Protein AF-A0A6S7ZQF1-F1 (afdb_monomer)

Organism: NCBI:txid215587

Nearest PDB structures (foldseek):
  5xmd-assembly2_D-3  TM=9.319E-01  e=8.805E-16  Vigna radiata
  5xmd-assembly1_A  TM=9.469E-01  e=1.776E-15  Vigna radiata
  5xmd-assembly1_C-2  TM=9.332E-01  e=1.563E-15  Vigna radiata
  5xmd-assembly2_B  TM=9.255E-01  e=2.018E-15  Vigna radiata
  7cg6-assembly1_B  TM=9.720E-01  e=2.279E-14  Vigna radiata

Mean predicted aligned error: 6.33 Å

Secondary structure (DSSP, 8-state):
---PPPPPTT---EEEEEE-TTS-EEEEEEE--SSSS-S-EEEEE--TT--GGGGHHHHHHHHHTT-EEEEEPPTTSTTS---S-GGGG-HHHHHHHHHHHHHHTT-S-EEEEEETHHHHHHHHHHHH-GGGEEEEEEES--------SS-TTTT---

Foldseek 3Di:
DDDDDDDPPPDDWDWDWDQFPLRKIKIKTKDAAPDPDAPAEEEEEEAPPDALVVCRVVCVVVSPVRHIYMGIGFACDDPIDDDPDPVCPPLVNRLVRVVRVCVVVVHQAYEYEAEHVRQVNQLVNCVPCVRRYPHYYYDPDDDDDDDPPDDPPVPDDD

Solvent-accessible surface area (backbone atoms only — not comparable to full-atom values): 9203 Å² total; per-residue (Å²): 136,88,82,74,77,81,69,66,91,93,60,95,64,50,78,46,74,46,77,39,87,83,72,43,42,41,21,31,39,38,43,72,35,95,59,96,70,65,82,43,37,38,42,42,36,51,30,82,99,53,34,43,72,76,46,62,81,49,49,59,60,46,17,73,73,32,21,27,32,37,24,43,20,53,82,62,23,82,78,14,44,62,79,86,54,72,77,72,66,36,68,68,54,54,35,48,48,55,52,36,50,30,57,75,70,71,47,70,50,28,32,34,37,10,29,50,57,12,11,57,41,43,54,51,36,47,72,78,42,49,87,40,45,73,44,80,47,56,45,95,33,77,89,75,78,83,72,67,96,57,67,94,72,83,77,70,90,133

Radius of gyration: 17.29 Å; Cα contacts (8 Å, |Δi|>4): 274; chains: 1; bounding box: 36×60×45 Å

Sequence (158 aa):
MEQTLPLPAGYEFDSRKVKLSTGICMHFIEKKPRQTESKGLVLCVHGWPDCWYGYRRNIDAICEAGYHVVVPDQRGYGQTSKPREVSAYEIQVLVQDNVALLDFLGIEKAVLVGHDWGGTLVWNFAMHFPERVAAVCSFCTPFFPTKPKKEPLEKHEE

InterPro domains:
  IPR000073 Alpha/beta hydrolase fold-1 [PF00561] (41-147)
  IPR000073 Alpha/beta hydrolase fold-1 [PR00111] (66-81)
  IPR000073 Alpha/beta hydrolase fold-1 [PR00111] (112-125)
  IPR000073 Alpha/beta hydrolase fold-1 [PR00111] (126-139)
  IPR000639 Epoxide hydrolase-like [PR00412] (46-64)
  IPR000639 Epoxide hydrolase-like [PR00412] (66-81)
  IPR000639 Epoxide hydrolase-like [PR00412] (112-125)
  IPR000639 Epoxide hydrolase-like [PR00412] (126-139)
  IPR029058 Alpha/Beta hydrolase fold [G3DSA:3.40.50.1820] (10-158)
  IPR029058 Alpha/Beta hydrolase fold [SSF53474] (12-150)

pLDDT: mean 90.42, std 15.15, range [35.44, 98.88]

Structure (mmCIF, N/CA/C/O backbone):
data_AF-A0A6S7ZQF1-F1
#
_entry.id   AF-A0A6S7ZQF1-F1
#
loop_
_atom_site.group_PDB
_atom_site.id
_atom_site.type_symbol
_atom_site.label_atom_id
_atom_site.label_alt_id
_atom_site.label_comp_id
_atom_site.label_asym_id
_atom_site.label_entity_id
_atom_site.label_seq_id
_atom_site.pdbx_PDB_ins_code
_atom_site.Cartn_x
_atom_site.Cartn_y
_atom_site.Cartn_z
_atom_site.occupancy
_atom_site.B_iso_or_equiv
_atom_site.auth_seq_id
_atom_site.auth_comp_id
_atom_site.auth_asym_id
_atom_site.auth_atom_id
_atom_site.pdbx_PDB_model_num
ATOM 1 N N . MET A 1 1 ? 11.773 22.346 4.075 1.00 35.44 1 MET A N 1
ATOM 2 C CA . MET A 1 1 ? 10.405 22.882 4.217 1.00 35.44 1 MET A CA 1
ATOM 3 C C . MET A 1 1 ? 9.503 22.061 3.321 1.00 35.44 1 MET A C 1
ATOM 5 O O . MET A 1 1 ? 9.661 22.085 2.109 1.00 35.44 1 MET A O 1
ATOM 9 N N . GLU A 1 2 ? 8.681 21.226 3.939 1.00 42.50 2 GLU A N 1
ATOM 10 C CA . GLU A 1 2 ? 7.865 20.198 3.303 1.00 42.50 2 GLU A CA 1
ATOM 11 C C . GLU A 1 2 ? 6.529 20.821 2.891 1.00 42.50 2 GLU A C 1
ATOM 13 O O . GLU A 1 2 ? 5.648 21.020 3.717 1.00 42.50 2 GLU A O 1
ATOM 18 N N . GLN A 1 3 ? 6.402 21.234 1.629 1.00 39.53 3 GLN A N 1
ATOM 19 C CA . GLN A 1 3 ? 5.117 21.696 1.106 1.00 39.53 3 GLN A CA 1
ATOM 20 C C . GLN A 1 3 ? 4.251 20.469 0.798 1.00 39.53 3 GLN A C 1
ATOM 22 O O . GLN A 1 3 ? 4.437 19.792 -0.214 1.00 39.53 3 GLN A O 1
ATOM 27 N N . THR A 1 4 ? 3.334 20.151 1.708 1.00 53.41 4 THR A N 1
ATOM 28 C CA . THR A 1 4 ? 2.122 19.382 1.411 1.00 53.41 4 THR A CA 1
ATOM 29 C C . THR A 1 4 ? 1.207 20.263 0.570 1.00 53.41 4 THR A C 1
ATOM 31 O O . THR A 1 4 ? 0.820 21.348 1.003 1.00 53.41 4 THR A O 1
ATOM 34 N N . LEU A 1 5 ? 0.884 19.827 -0.649 1.00 56.09 5 LEU A N 1
ATOM 35 C CA . LEU A 1 5 ? -0.160 20.477 -1.443 1.00 56.09 5 LEU A CA 1
ATOM 36 C C . LEU A 1 5 ? -1.489 20.415 -0.667 1.00 56.09 5 LEU A C 1
ATOM 38 O O . LEU A 1 5 ? -1.768 19.374 -0.065 1.00 56.09 5 LEU A O 1
ATOM 42 N N . PRO A 1 6 ? -2.296 21.491 -0.655 1.00 63.00 6 PRO A N 1
ATOM 43 C CA . PRO A 1 6 ? -3.581 21.474 0.031 1.00 63.00 6 PRO A CA 1
ATOM 44 C C . PRO A 1 6 ? -4.476 20.391 -0.579 1.00 63.00 6 PRO A C 1
AT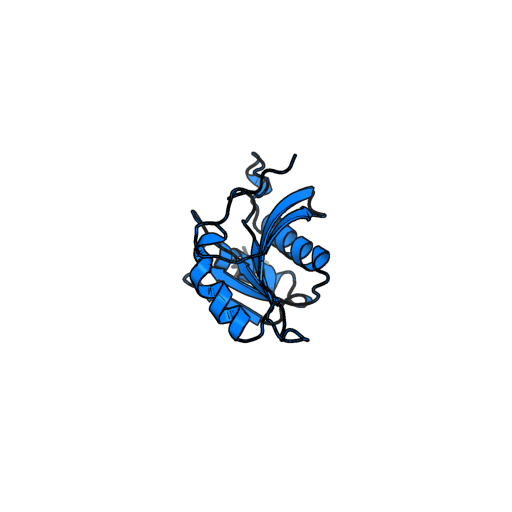OM 46 O O . PRO A 1 6 ? -4.540 20.243 -1.803 1.00 63.00 6 PRO A O 1
ATOM 49 N N . LEU A 1 7 ? -5.156 19.625 0.278 1.00 71.50 7 LEU A N 1
ATOM 50 C CA . LEU A 1 7 ? -6.144 18.648 -0.169 1.00 71.50 7 LEU A CA 1
ATOM 51 C C . LEU A 1 7 ? -7.269 19.364 -0.937 1.00 71.50 7 LEU A C 1
ATOM 53 O O . LEU A 1 7 ? -7.597 20.511 -0.616 1.00 71.50 7 LEU A O 1
ATOM 57 N N . PRO A 1 8 ? -7.890 18.714 -1.937 1.00 69.31 8 PRO A N 1
ATOM 58 C CA . PRO A 1 8 ? -9.073 19.261 -2.587 1.00 69.31 8 PRO A CA 1
ATOM 59 C C . PRO A 1 8 ? -10.168 19.565 -1.558 1.00 69.31 8 PRO A C 1
ATOM 61 O O . PRO A 1 8 ? -10.336 18.830 -0.584 1.00 69.31 8 PRO A O 1
ATOM 64 N N . ALA A 1 9 ? -10.911 20.654 -1.772 1.00 66.69 9 ALA A N 1
ATOM 65 C CA . ALA A 1 9 ? -11.943 21.098 -0.839 1.00 66.69 9 ALA A CA 1
ATOM 66 C C . ALA A 1 9 ? -12.966 19.981 -0.544 1.00 66.69 9 ALA A C 1
ATOM 68 O O . ALA A 1 9 ? -13.445 19.314 -1.463 1.00 66.69 9 ALA A O 1
ATOM 69 N N . GLY A 1 10 ? -13.308 19.804 0.736 1.00 68.12 10 GLY A N 1
ATOM 70 C CA . GLY A 1 10 ? -14.303 18.827 1.196 1.00 68.12 10 GLY A CA 1
ATOM 71 C C . GLY A 1 10 ? -13.753 17.465 1.628 1.00 68.12 10 GLY A C 1
ATOM 72 O O . GLY A 1 10 ? -14.547 16.604 1.993 1.00 68.12 10 GLY A O 1
ATOM 73 N N . TYR A 1 11 ? -12.432 17.263 1.621 1.00 71.75 11 TYR A N 1
ATOM 74 C CA . TYR A 1 11 ? -11.805 16.043 2.134 1.00 71.75 11 TYR A CA 1
ATOM 75 C C . TYR A 1 11 ? -10.995 16.320 3.404 1.00 71.75 11 TYR A C 1
ATOM 77 O O . TYR A 1 11 ? -10.022 17.071 3.381 1.00 71.75 11 TYR A O 1
ATOM 85 N N . GLU A 1 12 ? -11.382 15.672 4.502 1.00 80.81 12 GLU A N 1
ATOM 86 C CA . GLU A 1 12 ? -10.648 15.665 5.771 1.00 80.81 12 GLU A CA 1
ATOM 87 C C . GLU A 1 12 ? -9.897 14.336 5.901 1.00 80.81 12 GLU A C 1
ATOM 89 O O . GLU A 1 12 ? -10.441 13.338 6.398 1.00 80.81 12 GLU A O 1
ATOM 94 N N . PHE A 1 13 ? -8.663 14.315 5.392 1.00 84.88 13 PHE A N 1
ATOM 95 C CA . PHE A 1 13 ? -7.753 13.179 5.504 1.00 84.88 13 PHE A CA 1
ATOM 96 C C . PHE A 1 13 ? -6.387 13.612 6.039 1.00 84.88 13 PHE A C 1
ATOM 98 O O . PHE A 1 13 ? -5.944 14.733 5.781 1.00 84.88 13 PHE A O 1
ATOM 105 N N . ASP A 1 14 ? -5.686 12.703 6.714 1.00 89.38 14 ASP A N 1
ATOM 106 C CA . ASP A 1 14 ? -4.323 12.957 7.166 1.00 89.38 14 ASP A CA 1
ATOM 107 C C . ASP A 1 14 ? -3.355 12.717 6.002 1.00 89.38 14 ASP A C 1
ATOM 109 O O . ASP A 1 14 ? -3.120 11.588 5.574 1.00 89.38 14 ASP A O 1
ATOM 113 N N . SER A 1 15 ? -2.793 13.799 5.464 1.00 93.69 15 SER A N 1
ATOM 114 C CA . SER A 1 15 ? -1.771 13.754 4.414 1.00 93.69 15 SER A CA 1
ATOM 115 C C . SER A 1 15 ? -0.384 13.657 5.040 1.00 93.69 15 SER A C 1
ATOM 117 O O . SER A 1 15 ? 0.074 14.606 5.679 1.00 93.69 15 SER A O 1
ATOM 119 N N . ARG A 1 16 ? 0.323 12.545 4.822 1.00 95.38 16 ARG A N 1
ATOM 120 C CA . ARG A 1 16 ? 1.618 12.267 5.460 1.00 95.38 16 ARG A CA 1
ATOM 121 C C . ARG A 1 16 ? 2.696 11.915 4.443 1.00 95.38 16 ARG A C 1
ATOM 123 O O . ARG A 1 16 ? 2.426 11.426 3.349 1.00 95.38 16 ARG A O 1
ATOM 130 N N . LYS A 1 17 ? 3.946 12.155 4.834 1.00 96.88 17 LYS A N 1
ATOM 131 C CA . LYS A 1 17 ? 5.146 11.721 4.119 1.00 96.88 17 LYS A CA 1
ATOM 132 C C . LYS A 1 17 ? 6.092 11.029 5.076 1.00 96.88 17 LYS A C 1
ATOM 134 O O . LYS A 1 17 ? 6.190 11.398 6.246 1.00 96.88 17 LYS A O 1
ATOM 139 N N . VAL A 1 18 ? 6.787 10.024 4.570 1.00 98.06 18 VAL A N 1
ATOM 140 C CA . VAL A 1 18 ? 7.751 9.258 5.349 1.00 98.06 18 VAL A CA 1
ATOM 141 C C . VAL A 1 18 ? 8.905 8.803 4.474 1.00 98.06 18 VAL A C 1
ATOM 143 O O . VAL A 1 18 ? 8.713 8.387 3.333 1.00 98.06 18 VAL A O 1
ATOM 146 N N . LYS A 1 19 ? 10.120 8.845 5.022 1.00 98.44 19 LYS A N 1
ATOM 147 C CA . LYS A 1 19 ? 11.268 8.164 4.427 1.00 98.44 19 LYS A CA 1
ATOM 148 C C . LYS A 1 19 ? 11.228 6.684 4.808 1.00 98.44 19 LYS A C 1
ATOM 150 O O . LYS A 1 19 ? 11.392 6.349 5.977 1.00 98.44 19 LYS A O 1
ATOM 155 N N . LEU A 1 20 ? 11.010 5.823 3.823 1.00 98.44 20 LEU A N 1
ATOM 156 C CA . LEU A 1 20 ? 10.946 4.376 4.004 1.00 98.44 20 LEU A CA 1
ATOM 157 C C . LEU A 1 20 ? 12.344 3.755 4.094 1.00 98.44 20 LEU A C 1
ATOM 159 O O . LEU A 1 20 ? 13.335 4.332 3.634 1.00 98.44 20 LEU A O 1
ATOM 163 N N . SER A 1 21 ? 12.412 2.535 4.631 1.00 97.88 21 SER A N 1
ATOM 164 C CA . SER A 1 21 ? 13.634 1.717 4.665 1.00 97.88 21 SER A CA 1
ATOM 165 C C . SER A 1 21 ? 14.165 1.371 3.269 1.00 97.88 21 SER A C 1
ATOM 167 O O . SER A 1 21 ? 15.366 1.176 3.105 1.00 97.88 21 SER A O 1
ATOM 169 N N . THR A 1 22 ? 13.307 1.391 2.245 1.00 96.88 22 THR A N 1
ATOM 170 C CA . THR A 1 22 ? 13.679 1.238 0.828 1.00 96.88 22 THR A CA 1
ATOM 171 C C . THR A 1 22 ? 14.375 2.468 0.235 1.00 96.88 22 THR A C 1
ATOM 173 O O . THR A 1 22 ? 14.780 2.455 -0.927 1.00 96.88 22 THR A O 1
ATOM 176 N N . GLY A 1 23 ? 14.528 3.546 1.011 1.00 97.00 23 GLY A N 1
ATOM 177 C CA . GLY A 1 23 ? 15.273 4.746 0.630 1.00 97.00 23 GLY A CA 1
ATOM 178 C C . GLY A 1 23 ? 14.445 5.829 -0.064 1.00 97.00 23 GLY A C 1
ATOM 179 O O . GLY A 1 23 ? 14.947 6.943 -0.234 1.00 97.00 23 GLY A O 1
ATOM 180 N N . ILE A 1 24 ? 13.184 5.559 -0.415 1.00 98.19 24 ILE A N 1
ATOM 181 C CA . ILE A 1 24 ? 12.287 6.567 -0.994 1.00 98.19 24 ILE A CA 1
ATOM 182 C C . ILE A 1 24 ? 11.532 7.360 0.078 1.00 98.19 24 ILE A C 1
ATOM 184 O O . ILE A 1 24 ? 11.298 6.881 1.186 1.00 98.19 24 ILE A O 1
ATOM 188 N N . CYS A 1 25 ? 11.122 8.581 -0.267 1.00 98.62 25 CYS A N 1
ATOM 189 C CA . CYS A 1 25 ? 10.122 9.323 0.489 1.00 98.62 25 CYS A CA 1
ATOM 190 C C . CYS A 1 25 ? 8.750 9.018 -0.117 1.00 98.62 25 CYS A C 1
ATOM 192 O O . CYS A 1 25 ? 8.504 9.354 -1.279 1.00 98.62 25 CYS A O 1
ATOM 194 N N . MET A 1 26 ? 7.884 8.352 0.642 1.00 98.62 26 MET A N 1
ATOM 195 C CA . MET A 1 26 ? 6.532 8.000 0.222 1.00 98.62 26 MET A CA 1
ATOM 196 C C . MET A 1 26 ? 5.515 8.940 0.854 1.00 98.62 26 MET A C 1
ATOM 198 O O . MET A 1 26 ? 5.515 9.150 2.067 1.00 98.62 26 MET A O 1
ATOM 202 N N . HIS A 1 27 ? 4.648 9.492 0.013 1.00 98.38 27 HIS A N 1
ATOM 203 C CA . HIS A 1 27 ? 3.444 10.196 0.416 1.00 98.38 27 HIS A CA 1
ATOM 204 C C . HIS A 1 27 ? 2.271 9.222 0.487 1.00 98.38 27 HIS A C 1
ATOM 206 O O . HIS A 1 27 ? 2.122 8.354 -0.375 1.00 98.38 27 HIS A O 1
ATOM 212 N N . PHE A 1 28 ? 1.419 9.389 1.490 1.00 98.31 28 PHE A N 1
ATOM 213 C CA . PHE A 1 28 ? 0.188 8.631 1.619 1.00 98.31 28 PHE A CA 1
ATOM 214 C C . PHE A 1 28 ? -0.882 9.436 2.345 1.00 98.31 28 PHE A C 1
ATOM 216 O O . PHE A 1 28 ? -0.590 10.319 3.155 1.00 98.31 28 PHE A O 1
ATOM 223 N N . ILE A 1 29 ? -2.127 9.086 2.051 1.00 97.62 29 ILE A N 1
ATOM 224 C CA . ILE A 1 29 ? -3.287 9.531 2.804 1.00 97.62 29 ILE A CA 1
ATOM 225 C C . ILE A 1 29 ? -3.655 8.472 3.834 1.00 97.62 29 ILE A C 1
ATOM 227 O O . ILE A 1 29 ? -3.675 7.281 3.526 1.00 97.62 29 ILE A O 1
ATOM 231 N N . GLU A 1 30 ? -3.966 8.914 5.042 1.00 96.06 30 GLU A N 1
ATOM 232 C CA . GLU A 1 30 ? -4.396 8.078 6.153 1.00 96.06 30 GLU A CA 1
ATOM 233 C C . GLU A 1 30 ? -5.742 8.573 6.686 1.00 96.06 30 GLU A C 1
ATOM 235 O O . GLU A 1 30 ? -5.997 9.777 6.785 1.00 96.06 30 GLU A O 1
ATOM 240 N N . LYS A 1 31 ? -6.622 7.635 7.033 1.00 95.31 31 LYS A N 1
ATOM 241 C CA . LYS A 1 31 ? -7.831 7.931 7.798 1.00 95.31 31 LYS A CA 1
ATOM 242 C C . LYS A 1 31 ? -8.091 6.818 8.798 1.00 95.31 31 LYS A C 1
ATOM 244 O O . LYS A 1 31 ? -8.209 5.648 8.429 1.00 95.31 31 LYS A O 1
ATOM 249 N N . LYS A 1 32 ? -8.190 7.189 10.072 1.00 94.00 32 LYS A N 1
ATOM 250 C CA . LYS A 1 32 ? -8.513 6.265 11.161 1.00 94.00 32 LYS A CA 1
ATOM 251 C C . LYS A 1 32 ? -10.001 6.337 11.501 1.00 94.00 32 LYS A C 1
ATOM 253 O O . LYS A 1 32 ? -10.570 7.432 11.492 1.00 94.00 32 LYS A O 1
ATOM 258 N N . PRO A 1 33 ? -10.635 5.200 11.826 1.00 92.50 33 PRO A N 1
ATOM 259 C CA . PRO A 1 33 ? -12.027 5.192 12.240 1.00 92.50 33 PRO A CA 1
ATOM 260 C C . PRO A 1 33 ? -12.162 5.856 13.619 1.00 92.50 33 PRO A C 1
ATOM 262 O O . PRO A 1 33 ? -11.229 5.841 14.417 1.00 92.50 33 PRO A O 1
ATOM 265 N N . ARG A 1 34 ? -13.331 6.440 13.915 1.00 85.44 34 ARG A N 1
ATOM 266 C CA . ARG A 1 34 ? -13.576 7.168 15.182 1.00 85.44 34 ARG A CA 1
ATOM 267 C C . ARG A 1 34 ? -13.600 6.271 16.430 1.00 85.44 34 ARG A C 1
ATOM 269 O O . ARG A 1 34 ? -13.528 6.776 17.544 1.00 85.44 34 ARG A O 1
ATOM 276 N N . GLN A 1 35 ? -13.770 4.966 16.247 1.00 81.25 35 GLN A N 1
ATOM 277 C CA . GLN A 1 35 ? -13.802 3.970 17.320 1.00 81.25 35 GLN A CA 1
ATOM 278 C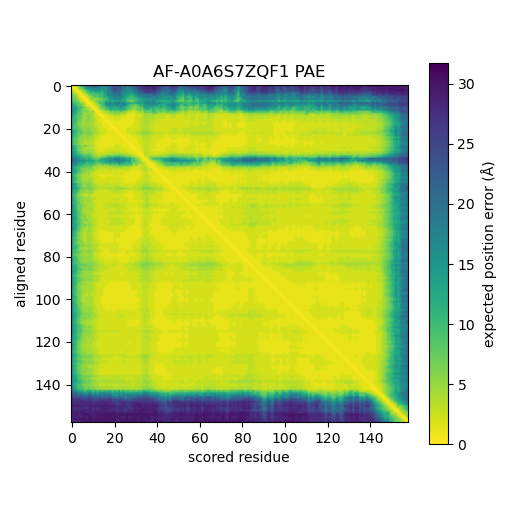 C . GLN A 1 35 ? -12.416 3.760 17.960 1.00 81.25 35 GLN A C 1
ATOM 280 O O . GLN A 1 35 ? -11.391 4.011 17.332 1.00 81.25 35 GLN A O 1
ATOM 285 N N . THR A 1 36 ? -12.389 3.278 19.206 1.00 76.00 36 THR A N 1
ATOM 286 C CA . THR A 1 36 ? -11.159 3.100 20.002 1.00 76.00 36 THR A CA 1
ATOM 287 C C . THR A 1 36 ? -10.198 2.058 19.430 1.00 76.00 36 THR A C 1
ATOM 289 O O . THR A 1 36 ? -8.989 2.219 19.561 1.00 76.00 36 THR A O 1
ATOM 292 N N . GLU A 1 37 ? -10.715 1.017 18.771 1.00 85.12 37 GLU A N 1
ATOM 293 C CA . GLU A 1 37 ? -9.916 -0.035 18.131 1.00 85.12 37 GLU A CA 1
ATOM 294 C C . GLU A 1 37 ? -10.338 -0.231 16.672 1.00 85.12 37 GLU A C 1
ATOM 296 O O . GLU A 1 37 ? -11.524 -0.304 16.355 1.00 85.12 37 GLU A O 1
ATOM 301 N N . SER A 1 38 ? -9.369 -0.325 15.762 1.00 90.00 38 SER A N 1
ATOM 302 C CA . SER A 1 38 ? -9.620 -0.598 14.342 1.00 90.00 38 SER A CA 1
ATOM 303 C C . SER A 1 38 ? -9.847 -2.092 14.092 1.00 90.00 38 SER A C 1
ATOM 305 O O . SER A 1 38 ? -9.177 -2.926 14.695 1.00 90.00 38 SER A O 1
ATOM 307 N N . LYS A 1 39 ? -10.713 -2.443 13.130 1.00 94.56 39 LYS A N 1
ATOM 308 C CA . LYS A 1 39 ? -10.893 -3.833 12.654 1.00 94.56 39 LYS A CA 1
ATOM 309 C C . LYS A 1 39 ? -9.698 -4.372 11.856 1.00 94.56 39 LYS A C 1
ATOM 311 O O . LYS A 1 39 ? -9.669 -5.550 11.511 1.00 94.56 39 LYS A O 1
ATOM 316 N N . GLY A 1 40 ? -8.747 -3.509 11.509 1.00 96.69 40 GLY A N 1
ATOM 317 C CA . GLY A 1 40 ? -7.572 -3.824 10.700 1.00 96.69 40 GLY A CA 1
ATOM 318 C C . GLY A 1 40 ? -7.203 -2.666 9.778 1.00 96.69 40 GLY A C 1
ATOM 319 O O . GLY A 1 40 ? -7.898 -1.648 9.735 1.00 96.69 40 GLY A O 1
ATOM 320 N N . LEU A 1 41 ? -6.105 -2.814 9.038 1.00 98.44 41 LEU A N 1
ATOM 321 C CA . LEU A 1 41 ? -5.704 -1.847 8.018 1.00 98.44 41 LEU A CA 1
ATOM 322 C C . LEU A 1 41 ? -6.162 -2.303 6.631 1.00 98.44 41 LEU A C 1
ATOM 324 O O . LEU A 1 41 ? -5.975 -3.465 6.272 1.00 98.44 41 LEU A O 1
ATOM 328 N N . VAL A 1 42 ? -6.707 -1.378 5.844 1.00 98.81 42 VAL A N 1
ATOM 329 C CA . VAL A 1 42 ? -6.955 -1.537 4.409 1.00 98.81 42 VAL A CA 1
ATOM 330 C C . VAL A 1 42 ? -5.968 -0.654 3.648 1.00 98.81 42 VAL A C 1
ATOM 332 O O . VAL A 1 42 ? -5.986 0.570 3.792 1.00 98.81 42 VAL A O 1
ATOM 335 N N . LEU A 1 43 ? -5.102 -1.285 2.855 1.00 98.88 43 LEU A N 1
ATOM 336 C CA . LEU A 1 43 ? -4.120 -0.622 2.005 1.00 98.88 43 LEU A CA 1
ATOM 337 C C . LEU A 1 43 ? -4.664 -0.547 0.576 1.00 98.88 43 LEU A C 1
ATOM 339 O O . LEU A 1 43 ? -4.752 -1.567 -0.113 1.00 98.88 43 LEU 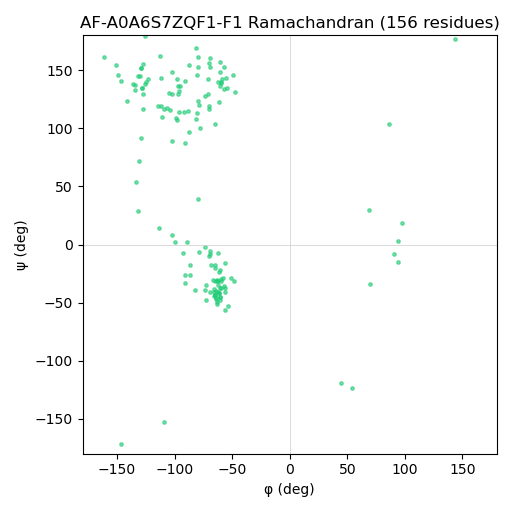A O 1
ATOM 343 N N . CYS A 1 44 ? -5.022 0.656 0.136 1.00 98.81 44 CYS A N 1
ATOM 344 C CA . CYS A 1 44 ? -5.566 0.903 -1.196 1.00 98.81 44 CYS A CA 1
ATOM 345 C C . CYS A 1 44 ? -4.457 1.351 -2.155 1.00 98.81 44 CYS A C 1
ATOM 347 O O . CYS A 1 44 ? -3.891 2.433 -2.012 1.00 98.81 44 CYS A O 1
ATOM 349 N N . VAL A 1 45 ? -4.167 0.529 -3.156 1.00 98.75 45 VAL A N 1
ATOM 350 C CA . VAL A 1 45 ? -3.076 0.704 -4.117 1.00 98.75 45 VAL A CA 1
ATOM 351 C C . VAL A 1 45 ? -3.661 1.117 -5.469 1.00 98.75 45 VAL A C 1
ATOM 353 O O . VAL A 1 45 ? -4.465 0.389 -6.062 1.00 98.75 45 VAL A O 1
ATOM 356 N N . HIS A 1 46 ? -3.308 2.313 -5.943 1.00 98.62 46 HIS A N 1
ATOM 357 C CA . HIS A 1 46 ? -3.793 2.850 -7.221 1.00 98.62 46 HIS A CA 1
ATOM 358 C C . HIS A 1 46 ? -2.995 2.301 -8.416 1.00 98.62 46 HIS A C 1
ATOM 360 O O . HIS A 1 46 ? -1.945 1.682 -8.241 1.00 98.62 46 HIS A O 1
ATOM 366 N N . GLY A 1 47 ? -3.497 2.539 -9.630 1.00 97.75 47 GLY A N 1
ATOM 367 C CA . GLY A 1 47 ? -2.845 2.151 -10.885 1.00 97.75 47 GLY A CA 1
ATOM 368 C C . GLY A 1 47 ? -2.291 3.335 -11.680 1.00 97.75 47 GLY A C 1
ATOM 369 O O . GLY A 1 47 ? -1.952 4.374 -11.109 1.00 97.75 47 GLY A O 1
ATOM 370 N N . TRP A 1 48 ? -2.202 3.191 -13.000 1.00 97.06 48 TRP A N 1
ATOM 371 C CA . TRP A 1 48 ? -1.730 4.217 -13.931 1.00 97.06 48 TRP A CA 1
ATOM 372 C C . TRP A 1 48 ? -2.873 4.734 -14.829 1.00 97.06 48 TRP A C 1
ATOM 374 O O . TRP A 1 48 ? -3.689 3.936 -15.288 1.00 97.06 48 TRP A O 1
ATOM 384 N N . PRO A 1 49 ? -2.916 6.038 -15.170 1.00 94.81 49 PRO A N 1
ATOM 385 C CA . PRO A 1 49 ? -2.195 7.161 -14.573 1.00 94.81 49 PRO A CA 1
ATOM 386 C C . PRO A 1 49 ? -3.038 7.785 -13.445 1.00 94.81 49 PRO A C 1
ATOM 388 O O . PRO A 1 49 ? -3.798 8.723 -13.679 1.00 94.81 49 PRO A O 1
ATOM 391 N N . ASP A 1 50 ? -2.916 7.260 -12.224 1.00 95.69 50 ASP A N 1
ATOM 392 C CA . ASP A 1 50 ? -3.731 7.670 -11.069 1.00 95.69 50 ASP A CA 1
ATOM 393 C C . ASP A 1 50 ? -2.857 8.091 -9.870 1.00 95.69 50 ASP A C 1
ATOM 395 O O . ASP A 1 50 ? -1.625 8.082 -9.938 1.00 95.69 50 ASP A O 1
ATOM 399 N N . CYS A 1 51 ? -3.486 8.492 -8.770 1.00 96.38 51 CYS A N 1
ATOM 400 C CA . CYS A 1 51 ? -2.849 8.763 -7.484 1.00 96.38 51 CYS A CA 1
ATOM 401 C C . CYS A 1 51 ? -3.799 8.400 -6.331 1.00 96.38 51 CYS A C 1
ATOM 403 O O . CYS A 1 51 ? -4.879 7.845 -6.555 1.00 96.38 51 CYS A O 1
ATOM 405 N N . TRP A 1 52 ? -3.444 8.736 -5.087 1.00 96.56 52 TRP A N 1
ATOM 406 C CA . TRP A 1 52 ? -4.313 8.501 -3.923 1.00 96.56 52 TRP A CA 1
ATOM 407 C C . TRP A 1 52 ? -5.762 8.988 -4.136 1.00 96.56 52 TRP A C 1
ATOM 409 O O . TRP A 1 52 ? -6.716 8.399 -3.620 1.00 96.56 52 TRP A O 1
ATOM 419 N N . TYR A 1 53 ? -5.939 10.053 -4.927 1.00 95.56 53 TYR A N 1
ATOM 420 C CA . TYR A 1 53 ? -7.224 10.699 -5.178 1.00 95.56 53 TYR A CA 1
ATOM 421 C C . TYR A 1 53 ? -8.230 9.802 -5.921 1.00 95.56 53 TYR A C 1
ATOM 423 O O . TYR A 1 53 ? -9.446 10.024 -5.818 1.00 95.56 53 TYR A O 1
ATOM 431 N N . GLY A 1 54 ? -7.764 8.759 -6.614 1.00 95.62 54 GLY A N 1
ATOM 432 C CA . GLY A 1 54 ? -8.617 7.728 -7.207 1.00 95.62 54 GLY A CA 1
ATOM 433 C C . GLY A 1 54 ? -9.521 7.048 -6.174 1.00 95.62 54 GLY A C 1
ATOM 434 O O . GLY A 1 54 ? -10.709 6.852 -6.425 1.00 95.62 54 GLY A O 1
ATOM 435 N N . TYR A 1 55 ? -9.015 6.826 -4.956 1.00 97.00 55 TYR A N 1
ATOM 436 C CA . TYR A 1 55 ? -9.753 6.187 -3.859 1.00 97.00 55 TYR A CA 1
ATOM 437 C C . TYR A 1 55 ? -10.551 7.153 -2.976 1.00 97.00 55 TYR A C 1
ATOM 439 O O . TYR A 1 55 ? -11.189 6.708 -2.022 1.00 97.00 55 TYR A O 1
ATOM 447 N N . ARG A 1 56 ? -10.581 8.463 -3.262 1.00 94.50 56 ARG A N 1
ATOM 448 C CA . ARG A 1 56 ? -11.217 9.480 -2.389 1.00 94.50 56 ARG A CA 1
ATOM 449 C C . ARG A 1 56 ? -12.660 9.164 -1.973 1.00 94.50 56 ARG A C 1
ATOM 451 O O . ARG A 1 56 ? -13.104 9.595 -0.920 1.00 94.50 56 ARG A O 1
ATOM 458 N N . ARG A 1 57 ? -13.405 8.433 -2.812 1.00 92.88 57 ARG A N 1
ATOM 459 C CA . ARG A 1 57 ? -14.803 8.041 -2.561 1.00 92.88 57 ARG A CA 1
ATOM 460 C C . ARG A 1 57 ? -14.923 6.743 -1.759 1.00 92.88 57 ARG A C 1
ATOM 462 O O . ARG A 1 57 ? -15.985 6.474 -1.215 1.00 92.88 57 ARG A O 1
ATOM 469 N N . ASN A 1 58 ? -13.857 5.951 -1.696 1.00 95.19 58 ASN A N 1
ATOM 470 C CA . ASN A 1 58 ? -13.792 4.698 -0.952 1.00 95.19 58 ASN A CA 1
ATOM 471 C C . ASN A 1 58 ? -13.294 4.917 0.481 1.00 95.19 58 ASN A C 1
ATOM 473 O O . ASN A 1 58 ? -13.731 4.195 1.371 1.00 95.19 58 ASN A O 1
ATOM 477 N N . ILE A 1 59 ? -12.405 5.897 0.705 1.00 95.69 59 ILE A N 1
ATOM 478 C CA . ILE A 1 59 ? -11.753 6.126 2.007 1.00 95.69 59 ILE A CA 1
ATOM 479 C C . ILE A 1 59 ? -12.781 6.264 3.136 1.00 95.69 59 ILE A C 1
ATOM 481 O O . ILE A 1 59 ? -12.695 5.529 4.117 1.00 95.69 59 ILE A O 1
ATOM 485 N N . ASP A 1 60 ? -13.769 7.151 2.987 1.00 93.75 60 ASP A N 1
ATOM 486 C CA . ASP A 1 60 ? -14.776 7.379 4.031 1.00 93.75 60 ASP A CA 1
ATOM 487 C C . ASP A 1 60 ? -15.628 6.138 4.285 1.00 93.75 60 ASP A C 1
ATOM 489 O O . ASP A 1 60 ? -15.755 5.721 5.428 1.00 93.75 60 ASP A O 1
ATOM 493 N N . ALA A 1 61 ? -16.115 5.478 3.231 1.00 95.12 61 ALA A N 1
ATOM 494 C CA . ALA A 1 61 ? -16.944 4.281 3.365 1.00 95.12 61 ALA A CA 1
ATOM 495 C C . ALA A 1 61 ? -16.207 3.128 4.075 1.00 95.12 61 ALA A C 1
ATOM 497 O O . ALA A 1 61 ? -16.774 2.446 4.929 1.00 95.12 61 ALA A O 1
ATOM 498 N N . ILE A 1 62 ? -14.928 2.912 3.751 1.00 96.50 62 ILE A N 1
ATOM 499 C CA . ILE A 1 62 ? -14.105 1.879 4.397 1.00 96.50 62 ILE A CA 1
ATOM 500 C C . ILE A 1 62 ? -13.815 2.265 5.859 1.00 96.50 62 ILE A C 1
ATOM 502 O O . ILE A 1 62 ? -13.877 1.420 6.756 1.00 96.50 62 ILE A O 1
ATOM 506 N N . CYS A 1 63 ? -13.538 3.544 6.111 1.00 95.19 63 CYS A N 1
ATOM 507 C CA . CYS A 1 63 ? -13.288 4.072 7.448 1.00 95.19 63 CYS A CA 1
ATOM 508 C C . CYS A 1 63 ? -14.535 3.982 8.347 1.00 95.19 63 CYS A C 1
ATOM 510 O O . CYS A 1 63 ? -14.448 3.540 9.492 1.00 95.19 63 CYS A O 1
ATOM 512 N N . GLU A 1 64 ? -15.713 4.328 7.832 1.00 94.62 64 GLU A N 1
ATOM 513 C CA . GLU A 1 64 ? -17.006 4.195 8.516 1.00 94.62 64 GLU A CA 1
ATOM 514 C C . GLU A 1 64 ? -17.361 2.733 8.814 1.00 94.62 64 GLU A C 1
ATOM 516 O O . GLU A 1 64 ? -17.967 2.441 9.844 1.00 94.62 64 GLU A O 1
ATOM 521 N N . ALA A 1 65 ? -16.908 1.791 7.980 1.00 95.69 65 ALA A N 1
ATOM 522 C CA . ALA A 1 65 ? -17.020 0.360 8.260 1.00 95.69 65 ALA A CA 1
ATOM 523 C C . ALA A 1 65 ? -16.111 -0.120 9.417 1.00 95.69 65 ALA A C 1
ATOM 525 O O . ALA A 1 65 ? -16.216 -1.280 9.840 1.00 95.69 65 ALA A O 1
ATOM 526 N N . GLY A 1 66 ? -15.256 0.753 9.962 1.00 96.38 66 GLY A N 1
ATOM 527 C CA . GLY A 1 66 ? -14.413 0.504 11.135 1.00 96.38 66 GLY A CA 1
ATOM 528 C C . GLY A 1 66 ? -12.977 0.084 10.814 1.00 96.38 66 GLY A C 1
ATOM 529 O O . GLY A 1 66 ? -12.313 -0.489 11.677 1.00 96.38 66 GLY A O 1
ATOM 530 N N . TYR A 1 67 ? -12.498 0.325 9.592 1.00 97.69 67 TYR A N 1
ATOM 531 C CA . TYR A 1 67 ? -11.126 0.012 9.187 1.00 97.69 67 TYR A CA 1
ATOM 532 C C . TYR A 1 67 ? -10.235 1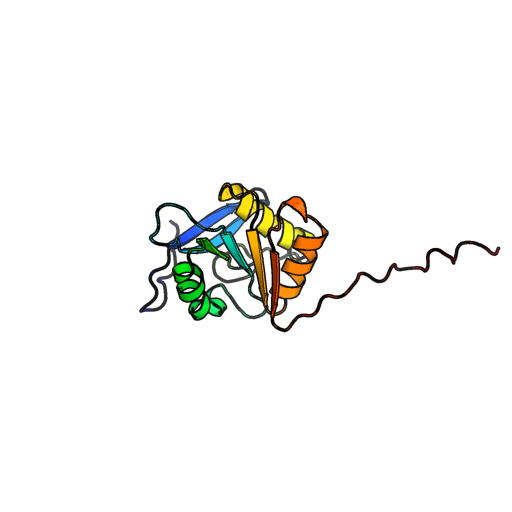.253 9.170 1.00 97.69 67 TYR A C 1
ATOM 534 O O . TYR A 1 67 ? -10.670 2.358 8.859 1.00 97.69 67 TYR A O 1
ATOM 542 N N . HIS A 1 68 ? -8.954 1.054 9.460 1.00 97.25 68 HIS A N 1
ATOM 543 C CA . HIS A 1 68 ? -7.910 2.047 9.245 1.00 97.25 68 HIS A CA 1
ATOM 544 C C . HIS A 1 68 ? -7.535 2.039 7.760 1.00 97.25 68 HIS A C 1
ATOM 546 O O . HIS A 1 68 ? -7.124 1.005 7.243 1.00 97.25 68 HIS A O 1
ATOM 552 N N . VAL A 1 69 ? -7.690 3.163 7.064 1.00 98.31 69 VAL A N 1
ATOM 553 C CA . VAL A 1 69 ? -7.450 3.251 5.618 1.00 98.31 69 VAL A CA 1
ATOM 554 C C . VAL A 1 69 ? -6.145 3.971 5.341 1.00 98.31 69 VAL A C 1
ATOM 556 O O . VAL A 1 69 ? -5.933 5.076 5.840 1.00 98.31 69 VAL A O 1
ATOM 559 N N . VAL A 1 70 ? -5.306 3.368 4.502 1.00 98.56 70 VAL A N 1
ATOM 560 C CA . VAL A 1 70 ? -4.073 3.976 4.001 1.00 98.56 70 VAL A CA 1
ATOM 561 C C . VAL A 1 70 ? -4.047 3.896 2.480 1.00 98.56 70 VAL A C 1
ATOM 563 O O . VAL A 1 70 ? -4.258 2.832 1.898 1.00 98.56 70 VAL A O 1
ATOM 566 N N . VAL A 1 71 ? -3.794 5.032 1.833 1.00 98.56 71 VAL A N 1
ATOM 567 C CA . VAL A 1 71 ? -3.747 5.168 0.374 1.00 98.56 71 VAL A CA 1
ATOM 568 C C . VAL A 1 71 ? -2.442 5.864 -0.031 1.00 98.56 71 VAL A C 1
ATOM 570 O O . VAL A 1 71 ? -2.378 7.096 -0.043 1.00 98.56 71 VAL A O 1
ATOM 573 N N . PRO A 1 72 ? -1.369 5.110 -0.315 1.00 98.50 72 PRO A N 1
ATOM 574 C CA . PRO A 1 72 ? -0.114 5.677 -0.794 1.00 98.50 72 PRO A CA 1
ATOM 575 C C . PRO A 1 72 ? -0.215 6.188 -2.228 1.00 98.50 72 PRO A C 1
ATOM 577 O O . PRO A 1 72 ? -0.793 5.528 -3.092 1.00 98.50 72 PRO A O 1
ATOM 580 N N . ASP A 1 73 ? 0.460 7.304 -2.499 1.00 98.50 73 ASP A N 1
ATOM 581 C CA . ASP A 1 73 ? 0.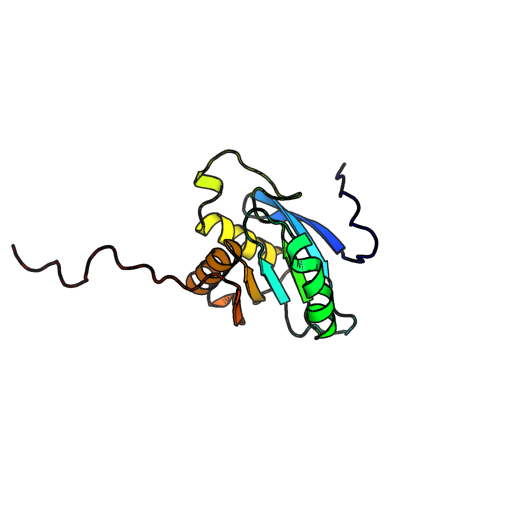934 7.576 -3.852 1.00 98.50 73 ASP A CA 1
ATOM 582 C C . ASP A 1 73 ? 2.070 6.596 -4.145 1.00 98.50 73 ASP A C 1
ATOM 584 O O . ASP A 1 73 ? 3.119 6.624 -3.491 1.00 98.50 73 ASP A O 1
ATOM 588 N N . GLN A 1 74 ? 1.877 5.723 -5.128 1.00 98.62 74 GLN A N 1
ATOM 589 C CA . GLN A 1 74 ? 2.902 4.781 -5.551 1.00 98.62 74 GLN A CA 1
ATOM 590 C C . GLN A 1 74 ? 4.148 5.522 -6.048 1.00 98.62 74 GLN A C 1
ATOM 592 O O . GLN A 1 74 ? 4.105 6.690 -6.454 1.00 98.62 74 GLN A O 1
ATOM 597 N N . ARG A 1 75 ? 5.291 4.831 -6.017 1.00 98.38 75 ARG A N 1
ATOM 598 C CA . ARG A 1 75 ? 6.556 5.337 -6.560 1.00 98.38 75 ARG A CA 1
ATOM 599 C C . ARG A 1 75 ? 6.343 5.913 -7.961 1.00 98.38 75 ARG A C 1
ATOM 601 O O . ARG A 1 75 ? 5.740 5.266 -8.809 1.00 98.38 75 ARG A O 1
ATOM 608 N N . GLY A 1 76 ? 6.845 7.123 -8.205 1.00 97.81 76 GLY A N 1
ATOM 609 C CA . GLY A 1 76 ? 6.648 7.836 -9.474 1.00 97.81 76 GLY A CA 1
ATOM 610 C C . GLY A 1 76 ? 5.464 8.806 -9.494 1.00 97.81 76 GLY A C 1
ATOM 611 O O . GLY A 1 76 ? 5.440 9.695 -10.345 1.00 97.81 76 GLY A O 1
ATOM 612 N N . TYR A 1 77 ? 4.535 8.722 -8.539 1.00 98.12 77 TYR A N 1
ATOM 613 C CA . TYR A 1 77 ? 3.286 9.489 -8.559 1.00 98.12 77 TYR A CA 1
ATOM 614 C C . TYR A 1 77 ? 3.199 10.532 -7.449 1.00 98.12 77 TYR A C 1
ATOM 616 O O . TYR A 1 77 ? 3.954 10.517 -6.473 1.00 98.12 77 TYR A O 1
ATOM 624 N N . GLY A 1 78 ? 2.280 11.480 -7.652 1.00 95.44 78 GLY A N 1
ATOM 625 C CA . GLY A 1 78 ? 1.877 12.488 -6.674 1.00 95.44 78 GLY A CA 1
ATOM 626 C C . GLY A 1 78 ? 3.053 13.121 -5.940 1.00 95.44 78 GLY A C 1
ATOM 627 O O . GLY A 1 78 ? 3.930 13.722 -6.568 1.00 95.44 78 GLY A O 1
ATOM 628 N N . GLN A 1 79 ? 3.099 12.977 -4.617 1.00 95.81 79 GLN A N 1
ATOM 629 C CA . GLN A 1 79 ? 4.180 13.539 -3.798 1.00 95.81 79 GLN A CA 1
ATOM 630 C C . GLN A 1 79 ? 5.236 12.513 -3.342 1.00 95.81 79 GLN A C 1
ATOM 632 O O . GLN A 1 79 ? 6.118 12.868 -2.558 1.00 95.81 79 GLN A O 1
ATOM 637 N N . THR A 1 80 ? 5.182 11.281 -3.853 1.00 98.44 80 THR A N 1
ATOM 638 C CA . THR A 1 80 ? 6.189 10.233 -3.627 1.00 98.44 80 THR A CA 1
ATOM 639 C C . THR A 1 80 ? 7.409 10.442 -4.533 1.00 98.44 80 THR A C 1
ATOM 641 O O . THR A 1 80 ? 7.312 11.050 -5.608 1.00 98.44 80 THR A O 1
ATOM 644 N N . SER A 1 81 ? 8.581 9.967 -4.098 1.00 98.44 81 SER A N 1
ATOM 645 C CA . SER A 1 81 ? 9.824 9.954 -4.883 1.00 98.44 81 SER A CA 1
ATOM 646 C C . SER A 1 81 ? 9.635 9.371 -6.291 1.00 98.44 81 SER A C 1
ATOM 648 O O . SER A 1 81 ? 8.871 8.427 -6.499 1.00 98.44 81 SER A O 1
ATOM 650 N N . LYS A 1 82 ? 10.382 9.923 -7.257 1.00 98.19 82 LYS A N 1
ATOM 651 C CA . LYS A 1 82 ? 10.291 9.600 -8.693 1.00 98.19 82 LYS A CA 1
ATOM 652 C C . LYS A 1 82 ? 11.690 9.322 -9.261 1.00 98.19 82 LYS A C 1
ATOM 654 O O . LYS A 1 82 ? 12.252 10.195 -9.926 1.00 98.19 82 LYS A O 1
ATOM 659 N N . PRO A 1 83 ? 12.310 8.177 -8.918 1.00 97.88 83 PRO A N 1
ATOM 660 C CA . PRO A 1 83 ? 13.606 7.799 -9.486 1.00 97.88 83 PRO A CA 1
ATOM 661 C C . PRO A 1 83 ? 13.531 7.742 -11.019 1.00 97.88 83 PRO A C 1
ATOM 663 O O . PRO A 1 83 ? 12.453 7.539 -11.583 1.00 97.88 83 PRO A O 1
ATOM 666 N N . ARG A 1 84 ? 14.654 7.973 -11.703 1.00 97.69 84 ARG A N 1
ATOM 667 C CA . ARG A 1 84 ? 14.692 8.044 -13.179 1.00 97.69 84 ARG A CA 1
ATOM 668 C C . ARG A 1 84 ? 14.879 6.675 -13.821 1.00 97.69 84 ARG A C 1
ATOM 670 O O . ARG A 1 84 ? 14.517 6.468 -14.973 1.00 97.69 84 ARG A O 1
ATOM 677 N N . GLU A 1 85 ? 15.486 5.768 -13.082 1.00 98.00 85 GLU A N 1
ATOM 678 C CA . GLU A 1 85 ? 15.915 4.455 -13.512 1.00 98.00 85 GLU A CA 1
ATOM 679 C C . GLU A 1 85 ? 14.693 3.552 -13.676 1.00 98.00 85 GLU A C 1
ATOM 681 O O . GLU A 1 85 ? 13.892 3.408 -12.756 1.00 98.00 85 GLU A O 1
ATOM 686 N N . VAL A 1 86 ? 14.553 2.907 -14.835 1.00 97.69 86 VAL A N 1
ATOM 687 C CA . VAL A 1 86 ? 13.417 2.008 -15.105 1.00 97.69 86 VAL A CA 1
ATOM 688 C C . VAL A 1 86 ? 13.387 0.834 -14.120 1.00 97.69 86 VAL A C 1
ATOM 690 O O . VAL A 1 86 ? 12.318 0.466 -13.640 1.00 97.69 86 VAL A O 1
ATOM 693 N N . SER A 1 87 ? 14.556 0.303 -13.745 1.00 97.12 87 SER A N 1
ATOM 694 C CA . SER A 1 87 ? 14.688 -0.768 -12.745 1.00 97.12 87 SER A CA 1
ATOM 695 C C . SER A 1 87 ? 14.145 -0.378 -11.368 1.00 97.12 87 SER A C 1
ATOM 697 O O . SER A 1 87 ? 13.741 -1.234 -10.586 1.00 97.12 87 SER A O 1
ATOM 699 N N . ALA A 1 88 ? 14.048 0.921 -11.068 1.00 97.88 88 ALA A N 1
ATOM 700 C CA . ALA A 1 88 ? 13.456 1.391 -9.826 1.00 97.88 88 ALA A CA 1
ATOM 701 C C . ALA A 1 88 ? 11.937 1.151 -9.751 1.00 97.88 88 ALA A C 1
ATOM 703 O O . ALA A 1 88 ? 11.366 1.374 -8.686 1.00 97.88 88 ALA A O 1
ATOM 704 N N . TYR A 1 89 ? 11.295 0.716 -10.841 1.00 98.12 89 TYR A N 1
ATOM 705 C CA . TYR A 1 89 ? 9.859 0.435 -10.941 1.00 98.12 89 TYR A CA 1
ATOM 706 C C . TYR A 1 89 ? 9.555 -1.053 -11.160 1.00 98.12 89 TYR A C 1
ATOM 708 O O . TYR A 1 89 ? 8.432 -1.413 -11.512 1.00 98.12 89 TYR A O 1
ATOM 716 N N . GLU A 1 90 ? 10.536 -1.932 -10.950 1.00 97.25 90 GLU A N 1
ATOM 717 C CA . GLU A 1 90 ? 10.296 -3.374 -10.933 1.00 97.25 90 GLU A CA 1
ATOM 718 C C . GLU A 1 90 ? 9.266 -3.745 -9.858 1.00 97.25 90 GLU A C 1
ATOM 720 O O . GLU A 1 90 ? 9.260 -3.192 -8.757 1.00 97.25 90 GLU A O 1
ATOM 725 N N . ILE A 1 91 ? 8.399 -4.718 -10.155 1.00 96.62 91 ILE A N 1
ATOM 726 C CA . ILE A 1 91 ? 7.262 -5.051 -9.285 1.00 96.62 91 ILE A CA 1
ATOM 727 C C . ILE A 1 91 ? 7.689 -5.424 -7.859 1.00 96.62 91 ILE A C 1
ATOM 729 O O . ILE A 1 91 ? 7.017 -5.051 -6.902 1.00 96.62 91 ILE A O 1
ATOM 733 N N . GLN A 1 92 ? 8.834 -6.093 -7.704 1.00 96.19 92 GLN A N 1
ATOM 734 C CA . GLN A 1 92 ? 9.391 -6.459 -6.399 1.00 96.19 92 GLN A CA 1
ATOM 735 C C . GLN A 1 92 ? 9.774 -5.223 -5.580 1.00 96.19 92 GLN A C 1
ATOM 737 O O . GLN A 1 92 ? 9.505 -5.165 -4.383 1.00 96.19 92 GLN A O 1
ATOM 742 N N . VAL A 1 93 ? 10.338 -4.208 -6.237 1.00 98.06 93 VAL A N 1
ATOM 743 C CA . VAL A 1 93 ? 10.701 -2.934 -5.611 1.00 98.06 93 VAL A CA 1
ATOM 744 C C . VAL A 1 93 ? 9.444 -2.194 -5.146 1.00 98.06 93 VAL A C 1
ATOM 746 O O . VAL A 1 93 ? 9.396 -1.714 -4.015 1.00 98.06 93 VAL A O 1
ATOM 749 N N . LEU A 1 94 ? 8.399 -2.160 -5.980 1.00 98.38 94 LEU A N 1
ATOM 750 C CA . LEU A 1 94 ? 7.126 -1.519 -5.634 1.00 98.38 94 LEU A CA 1
ATOM 751 C C . LEU A 1 94 ? 6.411 -2.231 -4.477 1.00 98.38 94 LEU A C 1
ATOM 753 O O . LEU A 1 94 ? 5.882 -1.579 -3.576 1.00 98.38 94 LEU A O 1
ATOM 757 N N . VAL A 1 95 ? 6.411 -3.567 -4.462 1.00 98.56 95 VAL A N 1
ATOM 758 C CA . VAL A 1 95 ? 5.878 -4.348 -3.335 1.00 98.56 95 VAL A CA 1
ATOM 759 C C . VAL A 1 95 ? 6.657 -4.035 -2.057 1.00 98.56 95 VAL A C 1
ATOM 761 O O . VAL A 1 95 ? 6.040 -3.762 -1.029 1.00 98.56 95 VAL A O 1
ATOM 764 N N . GLN A 1 96 ? 7.991 -3.997 -2.121 1.00 98.56 96 GLN A N 1
ATOM 765 C CA . GLN A 1 96 ? 8.832 -3.726 -0.955 1.00 98.56 96 GLN A CA 1
ATOM 766 C C . GLN A 1 96 ? 8.587 -2.334 -0.360 1.00 98.56 96 GLN A C 1
ATOM 768 O O . GLN A 1 96 ? 8.624 -2.184 0.861 1.00 98.56 96 GLN A O 1
ATOM 773 N N . ASP A 1 97 ? 8.290 -1.328 -1.188 1.00 98.69 97 ASP A N 1
ATOM 774 C CA . ASP A 1 97 ? 7.897 -0.003 -0.700 1.00 98.69 97 ASP A CA 1
ATOM 775 C C . ASP A 1 97 ? 6.610 -0.068 0.140 1.00 98.69 97 ASP A C 1
ATOM 777 O O . ASP A 1 97 ? 6.520 0.547 1.201 1.00 98.69 97 ASP A O 1
ATOM 781 N N . ASN A 1 98 ? 5.619 -0.851 -0.294 1.00 98.75 98 ASN A N 1
ATOM 782 C CA . ASN A 1 98 ? 4.358 -0.998 0.433 1.00 98.75 98 ASN A CA 1
ATOM 783 C C . ASN A 1 98 ? 4.526 -1.848 1.709 1.00 98.75 98 ASN A C 1
ATOM 785 O O . ASN A 1 98 ? 3.917 -1.532 2.729 1.00 98.75 98 ASN A O 1
ATOM 789 N N . VAL A 1 99 ? 5.394 -2.866 1.701 1.00 98.75 99 VAL A N 1
ATOM 790 C CA . VAL A 1 99 ? 5.791 -3.605 2.918 1.00 98.75 99 VAL A CA 1
ATOM 791 C C . VAL A 1 99 ? 6.462 -2.664 3.921 1.00 98.75 99 VAL A C 1
ATOM 793 O O . VAL A 1 99 ? 6.062 -2.614 5.082 1.00 98.75 99 VAL A O 1
ATOM 796 N N . ALA A 1 100 ? 7.420 -1.853 3.465 1.00 98.75 100 ALA A N 1
ATOM 797 C CA . ALA A 1 100 ? 8.112 -0.882 4.308 1.00 98.75 100 ALA A CA 1
ATOM 798 C C . ALA A 1 100 ? 7.163 0.187 4.873 1.00 98.75 100 ALA A C 1
ATOM 800 O O . ALA A 1 100 ? 7.373 0.674 5.986 1.00 98.75 100 ALA A O 1
ATOM 801 N N . LEU A 1 101 ? 6.108 0.546 4.135 1.00 98.81 101 LEU A N 1
ATOM 802 C CA . LEU A 1 101 ? 5.055 1.418 4.647 1.00 98.81 101 LEU A CA 1
ATOM 803 C C . LEU A 1 101 ? 4.280 0.754 5.796 1.00 98.81 101 LEU A C 1
ATOM 805 O O . LEU A 1 101 ? 4.037 1.410 6.808 1.00 98.81 101 LEU A O 1
ATOM 809 N N . LEU A 1 102 ? 3.925 -0.532 5.682 1.00 98.75 102 LEU A N 1
ATOM 810 C CA . LEU A 1 102 ? 3.285 -1.262 6.785 1.00 98.75 102 LEU A CA 1
ATOM 811 C C . LEU A 1 102 ? 4.197 -1.349 8.012 1.00 98.75 102 LEU A C 1
ATOM 813 O O . LEU A 1 102 ? 3.727 -1.136 9.130 1.00 98.75 102 LEU A O 1
ATOM 817 N N . ASP A 1 103 ? 5.494 -1.594 7.810 1.00 98.69 103 ASP A N 1
ATOM 818 C CA . ASP A 1 103 ? 6.482 -1.632 8.893 1.00 98.69 103 ASP A CA 1
ATOM 819 C C . ASP A 1 103 ? 6.566 -0.283 9.619 1.00 98.69 103 ASP A C 1
ATOM 821 O O . ASP A 1 103 ? 6.521 -0.236 10.848 1.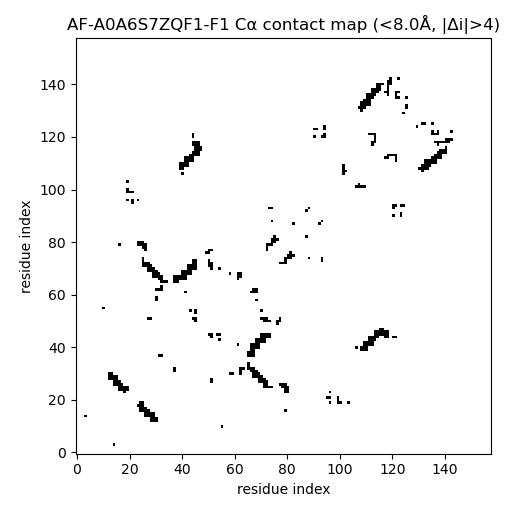00 98.69 103 ASP A O 1
ATOM 825 N N . PHE A 1 104 ? 6.613 0.826 8.872 1.00 98.44 104 PHE A N 1
ATOM 8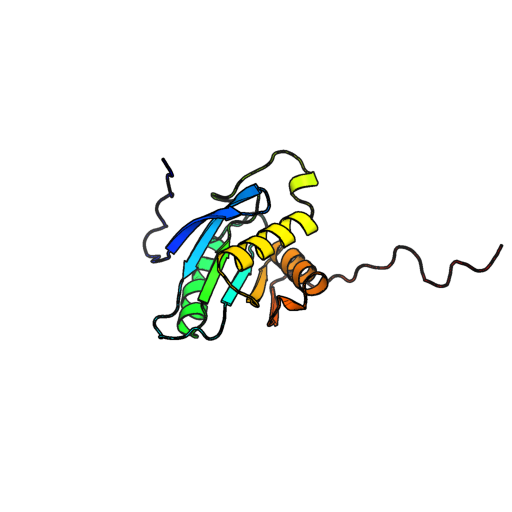26 C CA . PHE A 1 104 ? 6.596 2.172 9.449 1.00 98.44 104 PHE A C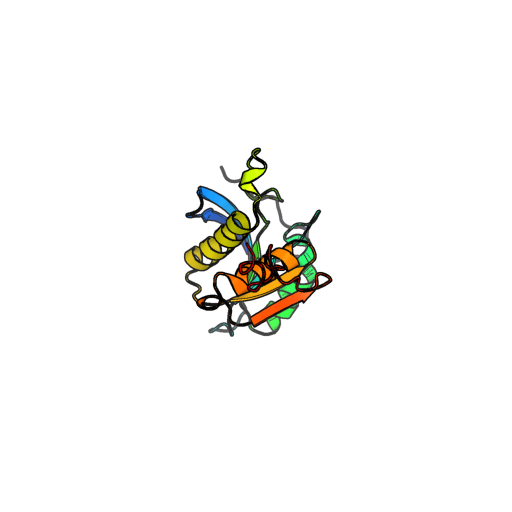A 1
ATOM 827 C C . PHE A 1 104 ? 5.337 2.442 10.285 1.00 98.44 104 PHE A C 1
ATOM 829 O O . PHE A 1 104 ? 5.407 3.106 11.319 1.00 98.44 104 PHE A O 1
ATOM 836 N N . LEU A 1 105 ? 4.187 1.930 9.846 1.00 97.62 105 LEU A N 1
ATOM 837 C CA . LEU A 1 105 ? 2.916 2.077 10.555 1.00 97.62 105 LEU A CA 1
ATOM 838 C C . LEU A 1 105 ? 2.771 1.109 11.743 1.00 97.62 105 LEU A C 1
ATOM 840 O O . LEU A 1 105 ? 1.793 1.219 12.483 1.00 97.62 105 LEU A O 1
ATOM 844 N N . GLY A 1 106 ? 3.709 0.174 11.934 1.00 97.94 106 GLY A N 1
ATOM 845 C CA . GLY A 1 106 ? 3.625 -0.869 12.958 1.00 97.94 106 GLY A CA 1
ATOM 846 C C . GLY A 1 106 ? 2.525 -1.898 12.678 1.00 97.94 106 GLY A C 1
ATOM 847 O O . GLY A 1 106 ? 1.931 -2.435 13.611 1.00 97.94 106 GLY A O 1
ATOM 848 N N . ILE A 1 107 ? 2.210 -2.141 11.404 1.00 98.12 107 ILE A N 1
ATOM 849 C CA . ILE A 1 107 ? 1.103 -3.000 10.975 1.00 98.12 107 ILE A CA 1
ATOM 850 C C . ILE A 1 107 ? 1.645 -4.344 10.494 1.00 98.12 107 ILE A C 1
ATOM 852 O O . ILE A 1 107 ? 2.344 -4.441 9.484 1.00 98.12 107 ILE A O 1
ATOM 856 N N . GLU A 1 108 ? 1.283 -5.407 11.208 1.00 97.94 108 GLU A N 1
ATOM 857 C CA . GLU A 1 108 ? 1.710 -6.765 10.870 1.00 97.94 108 GLU A CA 1
ATOM 858 C C . GLU A 1 108 ? 0.996 -7.290 9.617 1.00 97.94 108 GLU A C 1
ATOM 860 O O . GLU A 1 108 ? 1.649 -7.783 8.702 1.00 97.94 108 GLU A O 1
ATOM 865 N N . LYS A 1 109 ? -0.333 -7.141 9.535 1.00 98.44 109 LYS A N 1
ATOM 866 C CA . LYS A 1 109 ? -1.144 -7.603 8.399 1.00 98.44 109 LYS A CA 1
ATOM 867 C C . LYS A 1 109 ? -2.099 -6.531 7.899 1.00 98.44 109 LYS A C 1
ATOM 869 O O . LYS A 1 109 ? -2.685 -5.796 8.694 1.00 98.44 109 LYS A O 1
ATOM 874 N N . ALA A 1 110 ? -2.313 -6.502 6.588 1.00 98.75 110 ALA A N 1
ATOM 875 C CA . ALA A 1 110 ? -3.264 -5.604 5.941 1.00 98.75 110 ALA A CA 1
ATOM 876 C C . ALA A 1 110 ? -4.210 -6.350 4.992 1.00 98.75 110 ALA A C 1
ATOM 878 O O . ALA A 1 110 ? -3.862 -7.380 4.410 1.00 98.75 110 ALA A O 1
ATOM 879 N N . VAL A 1 111 ? -5.411 -5.806 4.813 1.00 98.88 111 VAL A N 1
ATOM 880 C CA . VAL A 1 111 ? -6.259 -6.104 3.658 1.00 98.88 111 VAL A CA 1
ATOM 881 C C . VAL A 1 111 ? -5.743 -5.278 2.487 1.00 98.88 111 VAL A C 1
ATOM 883 O O . VAL A 1 111 ? -5.659 -4.055 2.579 1.00 98.88 111 VAL A O 1
ATOM 886 N N . LEU A 1 112 ? -5.392 -5.936 1.390 1.00 98.88 112 LEU A N 1
ATOM 887 C CA . LEU A 1 112 ? -4.861 -5.288 0.197 1.00 98.88 112 LEU A CA 1
ATOM 888 C C . LEU A 1 112 ? -5.975 -5.059 -0.824 1.00 98.88 112 LEU A C 1
ATOM 890 O O . LEU A 1 112 ? -6.700 -5.992 -1.171 1.00 98.88 112 LEU A O 1
ATOM 894 N N . VAL A 1 113 ? -6.091 -3.836 -1.334 1.00 98.81 113 VAL A N 1
ATOM 895 C CA . VAL A 1 113 ? -7.065 -3.466 -2.366 1.00 98.81 113 VAL A CA 1
ATOM 896 C C . VAL A 1 113 ? -6.329 -2.793 -3.516 1.00 98.81 113 VAL A C 1
ATOM 898 O O . VAL A 1 113 ? -5.729 -1.743 -3.321 1.00 98.81 113 VAL A O 1
ATOM 901 N N . GLY A 1 114 ? -6.355 -3.387 -4.708 1.00 98.69 114 GLY A N 1
ATOM 902 C CA . GLY A 1 114 ? -5.619 -2.885 -5.872 1.00 98.69 114 GLY A CA 1
ATOM 903 C C . GLY A 1 114 ? -6.501 -2.610 -7.087 1.00 98.69 114 GLY A C 1
ATOM 904 O O . GLY A 1 114 ? -7.395 -3.395 -7.393 1.00 98.69 114 GLY A O 1
ATOM 905 N N . HIS A 1 115 ? -6.213 -1.543 -7.831 1.00 98.56 115 HIS A N 1
ATOM 906 C CA . HIS A 1 115 ? -6.870 -1.213 -9.103 1.00 98.56 115 HIS A CA 1
ATOM 907 C C . HIS A 1 115 ? -5.827 -1.030 -10.216 1.00 98.56 115 HIS A C 1
ATOM 909 O O . HIS A 1 115 ? -4.787 -0.420 -9.966 1.00 98.56 115 HIS A O 1
ATOM 915 N N . ASP A 1 116 ? -6.087 -1.548 -11.425 1.00 97.88 116 ASP A N 1
ATOM 916 C CA . ASP A 1 116 ? -5.167 -1.469 -12.578 1.00 97.88 116 ASP A CA 1
ATOM 917 C C . ASP A 1 116 ? -3.763 -2.029 -12.213 1.00 97.88 116 ASP A C 1
ATOM 919 O O . ASP A 1 116 ? -3.685 -3.162 -11.722 1.00 97.88 116 ASP A O 1
ATOM 923 N N . TRP A 1 117 ? -2.661 -1.286 -12.364 1.00 98.12 117 TRP A N 1
ATOM 924 C CA . TRP A 1 117 ? -1.316 -1.680 -11.924 1.00 98.12 117 TRP A CA 1
ATOM 925 C C . TRP A 1 117 ? -1.237 -1.938 -10.417 1.00 98.12 117 TRP A C 1
ATOM 927 O O . TRP A 1 117 ? -0.474 -2.801 -9.977 1.00 98.12 117 TRP A O 1
ATOM 937 N N . GLY A 1 118 ? -2.068 -1.262 -9.622 1.00 98.44 118 GLY A N 1
ATOM 938 C CA . GLY A 1 118 ? -2.220 -1.559 -8.202 1.00 98.44 118 GLY A CA 1
ATOM 939 C C . GLY A 1 118 ? -2.780 -2.960 -7.966 1.00 98.44 118 GLY A C 1
ATOM 940 O O . GLY A 1 118 ? -2.401 -3.616 -7.002 1.00 98.44 118 GLY A O 1
ATOM 941 N N . GLY A 1 119 ? -3.613 -3.466 -8.879 1.00 98.31 119 GLY A N 1
ATOM 942 C CA . GLY A 1 119 ? -4.074 -4.854 -8.894 1.00 98.31 119 GLY A CA 1
ATOM 943 C C . GLY A 1 119 ? -2.929 -5.847 -9.096 1.00 98.31 119 GLY A C 1
ATOM 944 O O . GLY A 1 119 ? -2.751 -6.772 -8.304 1.00 98.31 119 GLY A O 1
ATOM 945 N N . THR A 1 120 ? -2.084 -5.611 -10.104 1.00 97.62 120 THR A N 1
ATOM 946 C CA . THR A 1 120 ? -0.858 -6.399 -10.320 1.00 97.62 120 THR A CA 1
ATOM 947 C C . THR A 1 120 ? 0.042 -6.381 -9.084 1.00 97.62 120 THR A C 1
ATOM 949 O O . THR A 1 120 ? 0.582 -7.423 -8.705 1.00 97.62 120 THR A O 1
ATOM 952 N N . LEU A 1 121 ? 0.180 -5.225 -8.429 1.00 98.38 121 LEU A N 1
ATOM 953 C CA . LEU A 1 121 ? 0.979 -5.078 -7.216 1.00 98.38 121 LEU A CA 1
ATOM 954 C C . LEU A 1 121 ? 0.427 -5.909 -6.062 1.00 98.38 121 LEU A C 1
ATOM 956 O O . LEU A 1 121 ? 1.186 -6.688 -5.492 1.00 98.38 121 LEU A O 1
ATOM 960 N N . VAL A 1 122 ? -0.864 -5.805 -5.731 1.00 98.62 122 VAL A N 1
ATOM 961 C CA . VAL A 1 122 ? -1.425 -6.540 -4.581 1.00 98.62 122 VAL A CA 1
ATOM 962 C C . VAL A 1 122 ? -1.417 -8.055 -4.787 1.00 98.62 122 VAL A C 1
ATOM 964 O O . VAL A 1 122 ? -1.213 -8.790 -3.822 1.00 98.62 122 VAL A O 1
ATOM 967 N N . TRP A 1 123 ? -1.535 -8.536 -6.031 1.00 98.25 123 TRP A N 1
ATOM 968 C CA . TRP A 1 123 ? -1.323 -9.953 -6.337 1.00 98.25 123 TRP A CA 1
ATOM 969 C C . TRP A 1 123 ? 0.115 -10.391 -6.066 1.00 98.25 123 TRP A C 1
ATOM 971 O O . TRP A 1 123 ? 0.341 -11.409 -5.415 1.00 98.25 123 TRP A O 1
ATOM 981 N N . ASN A 1 124 ? 1.098 -9.612 -6.524 1.00 97.62 124 ASN A N 1
ATOM 982 C CA . ASN A 1 124 ? 2.504 -9.909 -6.263 1.00 97.62 124 ASN A CA 1
ATOM 983 C C . ASN A 1 124 ? 2.841 -9.797 -4.774 1.00 97.62 124 ASN A C 1
ATOM 985 O O . ASN A 1 124 ? 3.569 -10.643 -4.266 1.00 97.62 124 ASN A O 1
ATOM 989 N N . PHE A 1 125 ? 2.277 -8.821 -4.065 1.00 98.31 125 PHE A N 1
ATOM 990 C CA . PHE A 1 125 ? 2.408 -8.701 -2.616 1.00 98.31 125 PHE A CA 1
ATOM 991 C C . PHE A 1 125 ? 1.924 -9.988 -1.942 1.00 98.31 125 PHE A C 1
ATOM 993 O O . PHE A 1 125 ? 2.705 -10.639 -1.252 1.00 98.31 125 PHE A O 1
ATOM 1000 N N . ALA A 1 126 ? 0.683 -10.409 -2.199 1.00 97.88 126 ALA A N 1
ATOM 1001 C CA . ALA A 1 126 ? 0.106 -11.595 -1.568 1.00 97.88 126 ALA A CA 1
ATOM 1002 C C . ALA A 1 126 ? 0.885 -12.890 -1.851 1.00 97.88 126 ALA A C 1
ATOM 1004 O O . ALA A 1 126 ? 0.930 -13.766 -0.993 1.00 97.88 126 ALA A O 1
ATOM 1005 N N . MET A 1 127 ? 1.522 -13.010 -3.021 1.00 95.75 127 MET A N 1
ATOM 1006 C CA . MET A 1 127 ? 2.367 -14.165 -3.340 1.00 95.75 127 MET A CA 1
ATOM 1007 C C . MET A 1 127 ? 3.714 -14.166 -2.610 1.00 95.75 127 MET A C 1
ATOM 1009 O O . MET A 1 127 ? 4.181 -15.232 -2.221 1.00 95.75 127 MET A O 1
ATOM 1013 N N . HIS A 1 128 ? 4.360 -13.005 -2.467 1.00 95.06 128 HIS A N 1
ATOM 1014 C CA . HIS A 1 128 ? 5.721 -12.922 -1.920 1.00 95.06 128 HIS A CA 1
ATOM 1015 C C . HIS A 1 128 ? 5.751 -12.721 -0.401 1.00 95.06 128 HIS A C 1
ATOM 1017 O O . HIS A 1 128 ? 6.727 -13.113 0.230 1.00 95.06 128 HIS A O 1
ATOM 1023 N N . PHE A 1 129 ? 4.697 -12.135 0.172 1.00 97.62 129 PHE A N 1
ATOM 1024 C CA . PHE A 1 129 ? 4.580 -11.832 1.601 1.00 97.62 129 PHE A CA 1
ATOM 1025 C C . PHE A 1 129 ? 3.210 -12.266 2.158 1.00 97.62 129 PHE A C 1
ATOM 1027 O O . PHE A 1 129 ? 2.478 -11.436 2.712 1.00 97.62 129 PHE A O 1
ATOM 1034 N N . PRO A 1 130 ? 2.791 -13.536 1.984 1.00 97.88 130 PRO A N 1
ATOM 1035 C CA . PRO A 1 130 ? 1.476 -14.006 2.433 1.00 97.88 130 PRO A CA 1
ATOM 1036 C C . PRO A 1 130 ? 1.258 -13.815 3.943 1.00 97.88 130 PRO A C 1
ATOM 1038 O O . PRO A 1 130 ? 0.136 -13.583 4.389 1.00 97.88 130 PRO A O 1
ATOM 1041 N N . GLU A 1 131 ? 2.324 -13.843 4.742 1.00 98.38 131 GLU A N 1
ATOM 1042 C CA . GLU A 1 131 ? 2.306 -13.585 6.182 1.00 98.38 131 GLU A CA 1
ATOM 1043 C C . GLU A 1 131 ? 1.906 -12.150 6.547 1.00 98.38 131 GLU A C 1
ATOM 1045 O O . GLU A 1 131 ? 1.499 -11.906 7.680 1.00 98.38 131 GLU A O 1
ATOM 1050 N N . ARG A 1 132 ? 1.968 -11.212 5.597 1.00 98.50 132 ARG A N 1
ATOM 1051 C CA . ARG A 1 132 ? 1.595 -9.799 5.772 1.00 98.50 132 ARG A CA 1
ATOM 1052 C C . ARG A 1 132 ? 0.194 -9.481 5.241 1.00 98.50 132 ARG A C 1
ATOM 1054 O O . ARG A 1 132 ? -0.239 -8.327 5.292 1.00 98.50 132 ARG A O 1
ATOM 1061 N N . VAL A 1 133 ? -0.537 -10.477 4.734 1.00 98.69 133 VAL A N 1
ATOM 1062 C CA . VAL A 1 133 ? -1.829 -10.280 4.061 1.00 98.69 133 VAL A CA 1
ATOM 1063 C C . VAL A 1 133 ? -2.965 -10.921 4.852 1.00 98.69 133 VAL A C 1
ATOM 1065 O O . VAL A 1 133 ? -2.998 -12.128 5.068 1.00 98.69 133 VAL A O 1
ATOM 1068 N N . ALA A 1 134 ? -3.927 -10.101 5.276 1.00 98.56 134 ALA A N 1
ATOM 1069 C CA . ALA A 1 134 ? -5.163 -10.568 5.907 1.00 98.56 134 ALA A CA 1
ATOM 1070 C C . ALA A 1 134 ? -6.207 -10.998 4.862 1.00 98.56 134 ALA A C 1
ATOM 1072 O O . ALA A 1 134 ? -6.912 -11.984 5.049 1.00 98.56 134 ALA A O 1
ATOM 1073 N N . ALA A 1 135 ? -6.299 -10.249 3.763 1.00 98.62 135 ALA A N 1
ATOM 1074 C CA . ALA A 1 135 ? -7.109 -10.553 2.587 1.00 98.62 135 ALA A CA 1
ATOM 1075 C C . ALA A 1 135 ? -6.595 -9.734 1.394 1.00 98.62 135 ALA A C 1
ATOM 1077 O O . ALA A 1 135 ? -5.915 -8.725 1.583 1.00 98.62 135 ALA A O 1
ATOM 1078 N N . VAL A 1 136 ? -6.938 -10.134 0.170 1.00 98.56 136 VAL A N 1
ATOM 1079 C CA . VAL A 1 136 ? -6.568 -9.410 -1.054 1.00 98.56 136 VAL A CA 1
ATOM 1080 C C . VAL A 1 136 ? -7.766 -9.294 -1.994 1.00 98.56 136 VAL A C 1
ATOM 1082 O O . VAL A 1 136 ? -8.525 -10.245 -2.175 1.00 98.56 136 VAL A O 1
ATOM 1085 N N . CYS A 1 137 ? -7.941 -8.114 -2.580 1.00 98.19 137 CYS A N 1
ATOM 1086 C CA . CYS A 1 137 ? -8.969 -7.795 -3.561 1.00 98.19 137 CYS A CA 1
ATOM 1087 C C . CYS A 1 137 ? -8.349 -6.984 -4.704 1.00 98.19 137 CYS A C 1
ATOM 1089 O O . CYS A 1 137 ? -7.560 -6.066 -4.464 1.00 98.19 137 CYS A O 1
ATOM 1091 N N . SER A 1 138 ? -8.728 -7.291 -5.945 1.00 98.25 138 SER A N 1
ATOM 1092 C CA . SER A 1 138 ? -8.351 -6.487 -7.103 1.00 98.25 138 SER A CA 1
ATOM 1093 C C . SER A 1 138 ? -9.562 -6.120 -7.950 1.00 98.25 138 SER A C 1
ATOM 1095 O O . SER A 1 138 ? -10.405 -6.963 -8.255 1.00 98.25 138 SER A O 1
ATOM 10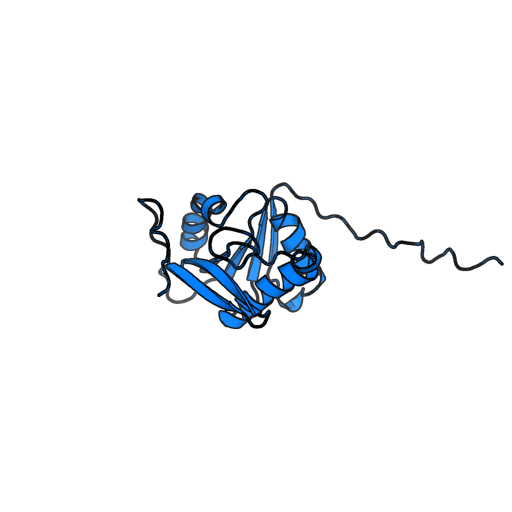97 N N . PHE A 1 139 ? -9.622 -4.852 -8.350 1.00 96.69 139 PHE A N 1
ATOM 1098 C CA . PHE A 1 139 ? -10.574 -4.332 -9.317 1.00 96.69 139 PHE A CA 1
ATOM 1099 C C . PHE A 1 139 ? -9.933 -4.288 -10.704 1.00 96.69 139 PHE A C 1
ATOM 1101 O O . PHE A 1 139 ? -8.828 -3.768 -10.866 1.00 96.69 139 PHE A O 1
ATOM 1108 N N . CYS A 1 140 ? -10.660 -4.800 -11.700 1.00 97.06 140 CYS A N 1
ATOM 1109 C CA . CYS A 1 140 ? -10.305 -4.825 -13.126 1.00 97.06 140 CYS A CA 1
ATOM 1110 C C . CYS A 1 140 ? -9.139 -5.756 -13.507 1.00 97.06 140 CYS A C 1
ATOM 1112 O O . CYS A 1 140 ? -9.177 -6.347 -14.584 1.00 97.06 140 CYS A O 1
ATOM 1114 N N . THR A 1 141 ? -8.136 -5.928 -12.645 1.00 97.69 141 THR A N 1
ATOM 1115 C CA . THR A 1 141 ? -6.907 -6.667 -12.964 1.00 97.69 141 THR A CA 1
ATOM 1116 C C . THR A 1 141 ? -6.969 -8.111 -12.456 1.00 97.69 141 THR A C 1
ATOM 1118 O O . THR A 1 141 ? -6.858 -8.349 -11.248 1.00 97.69 141 THR A O 1
ATOM 1121 N N . PRO A 1 142 ? -7.122 -9.115 -13.338 1.00 96.81 142 PRO A N 1
ATOM 1122 C CA . PRO A 1 142 ? -7.145 -10.505 -12.908 1.00 96.81 142 PRO A CA 1
ATOM 1123 C C . PRO A 1 142 ? -5.763 -10.954 -12.419 1.00 96.81 142 PRO A C 1
ATOM 1125 O O . PRO A 1 142 ? -4.729 -10.362 -12.737 1.00 96.81 142 PRO A O 1
ATOM 1128 N N . PHE A 1 143 ? -5.751 -12.039 -11.651 1.00 95.00 143 PHE A N 1
ATOM 1129 C CA . PHE A 1 143 ? -4.513 -12.715 -11.298 1.00 95.00 143 PHE A CA 1
ATOM 1130 C C . PHE A 1 143 ? -3.938 -13.440 -12.522 1.00 95.00 143 PHE A C 1
ATOM 1132 O O . PHE A 1 143 ? -4.632 -14.227 -13.167 1.00 95.00 143 PHE A O 1
ATOM 1139 N N . PHE A 1 144 ? -2.657 -13.209 -12.809 1.00 85.81 144 PHE A N 1
ATOM 1140 C CA . PHE A 1 144 ? -1.918 -13.920 -13.848 1.00 85.81 144 PHE A CA 1
ATOM 1141 C C . PHE A 1 144 ? -0.866 -14.823 -13.194 1.00 85.81 144 PHE A C 1
ATOM 1143 O O . PHE A 1 144 ? 0.119 -14.308 -12.661 1.00 85.81 144 PHE A O 1
ATOM 1150 N N . PRO A 1 145 ? -1.035 -16.157 -13.237 1.00 80.62 145 PRO A N 1
ATOM 1151 C CA . PRO A 1 145 ? -0.016 -17.076 -12.756 1.00 80.62 145 PRO A CA 1
ATOM 1152 C C . PRO A 1 145 ? 1.287 -16.886 -13.532 1.00 80.62 145 PRO A C 1
ATOM 1154 O O . PRO A 1 145 ? 1.278 -16.753 -14.761 1.00 80.62 145 PRO A O 1
ATOM 1157 N N . THR A 1 146 ? 2.421 -16.942 -12.837 1.00 70.50 146 THR A N 1
ATOM 1158 C CA . THR A 1 146 ? 3.715 -17.091 -13.497 1.00 70.50 146 THR A CA 1
ATOM 1159 C C . THR A 1 146 ? 3.739 -18.458 -14.174 1.00 70.50 146 THR A C 1
ATOM 1161 O O . THR A 1 146 ? 3.866 -19.493 -13.524 1.00 70.50 146 THR A O 1
ATOM 1164 N N . LYS A 1 147 ? 3.579 -18.494 -15.503 1.00 62.97 147 LYS A N 1
ATOM 1165 C CA . LYS A 1 147 ? 3.839 -19.727 -16.253 1.00 62.97 147 LYS A CA 1
ATOM 1166 C C . LYS A 1 147 ? 5.315 -20.077 -16.035 1.00 62.97 147 LYS A C 1
ATOM 1168 O O . LYS A 1 147 ? 6.162 -19.224 -16.330 1.00 62.97 147 LYS A O 1
ATOM 1173 N N . PRO A 1 148 ? 5.659 -21.265 -15.508 1.00 60.47 148 PRO A N 1
ATOM 1174 C CA . PRO A 1 148 ? 7.054 -21.663 -15.446 1.00 60.47 148 PRO A CA 1
ATOM 1175 C C . PRO A 1 148 ? 7.622 -21.620 -16.869 1.00 60.47 148 PRO A C 1
ATOM 1177 O O . PRO A 1 148 ? 6.979 -22.064 -17.817 1.00 60.47 148 PRO A O 1
ATOM 1180 N N . LYS A 1 149 ? 8.815 -21.032 -17.036 1.00 60.06 149 LYS A N 1
ATOM 1181 C CA . LYS A 1 149 ? 9.462 -20.851 -18.351 1.00 60.06 149 LYS A CA 1
ATOM 1182 C C . LYS A 1 149 ? 9.781 -22.176 -19.070 1.00 60.06 149 LYS A C 1
ATOM 1184 O O . LYS A 1 149 ? 10.203 -22.122 -20.218 1.00 60.06 149 LYS A O 1
ATOM 1189 N N . LYS A 1 150 ? 9.596 -23.324 -18.408 1.00 57.41 150 LYS A N 1
ATOM 1190 C CA . LYS A 1 150 ? 9.689 -24.685 -18.948 1.00 57.41 150 LYS A CA 1
ATOM 1191 C C . LYS A 1 150 ? 8.728 -25.597 -18.195 1.00 57.41 150 LYS A C 1
ATOM 1193 O O . LYS A 1 150 ? 8.552 -25.417 -16.986 1.00 57.41 150 LYS A O 1
ATOM 1198 N N . GLU A 1 151 ? 8.146 -26.575 -18.880 1.00 56.84 151 GLU A N 1
ATOM 1199 C CA . GLU A 1 151 ? 7.499 -27.681 -18.181 1.00 56.84 151 GLU A CA 1
ATOM 1200 C C . GLU A 1 151 ? 8.548 -28.443 -17.352 1.00 56.84 151 GLU A C 1
ATOM 1202 O O . GLU A 1 151 ? 9.663 -28.658 -17.833 1.00 56.84 151 GLU A O 1
ATOM 1207 N N . PRO A 1 152 ? 8.226 -28.889 -16.122 1.00 57.72 152 PRO A N 1
ATOM 1208 C CA . PRO A 1 152 ? 9.138 -29.693 -15.303 1.00 57.72 152 PRO A CA 1
ATOM 1209 C C . PRO A 1 152 ? 9.632 -30.982 -15.985 1.00 57.72 152 PRO A C 1
ATOM 1211 O O . PRO A 1 152 ? 10.600 -31.576 -15.520 1.00 57.72 152 PRO A O 1
ATOM 1214 N N . LEU A 1 153 ? 8.970 -31.407 -17.068 1.00 58.78 153 LEU A N 1
ATOM 1215 C CA . LEU A 1 153 ? 9.221 -32.646 -17.800 1.00 58.78 153 LEU A CA 1
ATOM 1216 C C . LEU A 1 153 ? 10.193 -32.505 -18.990 1.00 58.78 153 LEU A C 1
ATOM 1218 O O . LEU A 1 153 ? 10.632 -33.522 -19.511 1.00 58.78 153 LEU A O 1
ATOM 1222 N N . GLU A 1 154 ? 10.624 -31.300 -19.384 1.00 52.88 154 GLU A N 1
ATOM 1223 C CA . GLU A 1 154 ? 11.597 -31.100 -20.487 1.00 52.88 154 GLU A CA 1
ATOM 1224 C C . GLU A 1 154 ? 13.069 -31.350 -20.072 1.00 52.88 154 GLU A C 1
ATOM 1226 O O . GLU A 1 154 ? 13.986 -30.617 -20.453 1.00 52.88 154 GLU A O 1
ATOM 1231 N N . LYS A 1 155 ? 13.327 -32.366 -19.240 1.00 50.69 155 LYS A N 1
ATOM 1232 C CA . LYS A 1 155 ? 14.690 -32.771 -18.840 1.00 50.69 155 LYS A CA 1
ATOM 1233 C C . LYS A 1 155 ? 14.969 -34.273 -18.949 1.00 50.69 155 LYS A C 1
ATOM 1235 O O . LYS A 1 155 ? 15.837 -34.780 -18.243 1.00 50.69 155 LYS A O 1
ATOM 1240 N N . HIS A 1 156 ? 14.304 -34.971 -19.861 1.00 51.25 156 HIS A N 1
ATOM 1241 C CA . HIS A 1 156 ? 14.728 -36.307 -20.275 1.00 51.25 156 HIS A CA 1
ATOM 1242 C C . HIS A 1 156 ? 14.679 -36.402 -21.802 1.00 51.25 156 HIS A C 1
ATOM 1244 O O . HIS A 1 156 ? 13.675 -35.997 -22.372 1.00 51.25 156 HIS A O 1
ATOM 1250 N N . GLU A 1 157 ? 15.757 -36.938 -22.394 1.00 47.41 157 GLU A N 1
ATOM 1251 C CA . GLU A 1 157 ? 16.159 -36.915 -23.821 1.00 47.41 157 GLU A CA 1
ATOM 1252 C C . GLU A 1 157 ? 16.953 -35.629 -24.145 1.00 47.41 157 GLU A C 1
ATOM 1254 O O . GLU A 1 157 ? 16.401 -34.535 -24.139 1.00 47.41 157 GLU A O 1
ATOM 1259 N N . GLU A 1 158 ? 18.283 -35.620 -24.292 1.00 42.72 158 GLU A N 1
ATOM 1260 C CA . GLU A 1 158 ? 19.266 -36.605 -24.794 1.00 42.72 158 GLU A CA 1
ATOM 1261 C C . GLU A 1 158 ? 20.530 -36.708 -23.914 1.00 42.72 158 GLU A C 1
ATOM 1263 O O . GLU A 1 158 ? 20.910 -35.699 -23.271 1.00 42.72 158 GLU A O 1
#